Protein AF-V5IDF4-F1 (afdb_monomer_lite)

Secondary structure (DSSP, 8-state):
-PPP-HHHHHHHHHHHHHHHHHHHHTT-TTPPPHHHHHHHHHHHHHHHHHTSSSPPTTHHHHHHHHTPPP-

Radius of gyration: 13.59 Å; chains: 1; bounding box: 37×19×35 Å

Sequence (71 aa):
MGTVPYDLIMLLGLHSIWQCRMAVRHADINVRPVYKYFVETVCHLQEVMKMQQPSPEWLPVLEELATIKDF

Foldseek 3Di:
DDDDPVVVLVVLLVVLVVVLVVCVVVVPPDRDPSLVSSLVVLVVVLVVQVPDVPRDPCSVVSVVSNPDDDD

pLDDT: mean 90.15, std 7.89, range [52.06, 97.56]

Organism: Ixodes ricinus (NCBI:txid34613)

Structure (mmCIF, N/CA/C/O backbone):
data_AF-V5IDF4-F1
#
_entry.id   AF-V5IDF4-F1
#
loop_
_atom_site.group_PDB
_atom_site.id
_atom_site.type_symbol
_atom_site.label_atom_id
_atom_site.label_alt_id
_atom_site.label_comp_id
_atom_site.label_asym_id
_atom_site.label_entity_id
_atom_site.label_seq_id
_atom_site.pdbx_PDB_ins_code
_atom_site.Cartn_x
_atom_site.Cartn_y
_atom_site.Cartn_z
_atom_site.occupancy
_atom_site.B_iso_or_equiv
_atom_site.auth_seq_id
_atom_site.auth_comp_id
_atom_site.auth_asym_id
_atom_site.auth_atom_id
_atom_site.pdbx_PDB_model_num
ATOM 1 N N . MET A 1 1 ? -16.786 7.316 13.276 1.00 52.06 1 MET A N 1
ATOM 2 C CA . MET A 1 1 ? -16.812 6.389 12.133 1.00 52.06 1 MET A CA 1
ATOM 3 C C . MET A 1 1 ? -16.072 7.057 10.995 1.00 52.06 1 MET A C 1
ATOM 5 O O . MET A 1 1 ? -16.593 7.992 10.398 1.00 52.06 1 MET A O 1
ATOM 9 N N . GLY A 1 2 ? -14.800 6.704 10.822 1.00 73.50 2 GLY A N 1
ATOM 10 C CA . GLY A 1 2 ? -13.979 7.246 9.740 1.00 73.50 2 GLY A CA 1
ATOM 11 C C . GLY A 1 2 ? -14.206 6.413 8.486 1.00 73.50 2 GLY A C 1
ATOM 12 O O . GLY A 1 2 ? -14.200 5.190 8.560 1.00 73.50 2 GLY A O 1
ATOM 13 N N . THR A 1 3 ? -14.429 7.050 7.344 1.00 87.69 3 THR A N 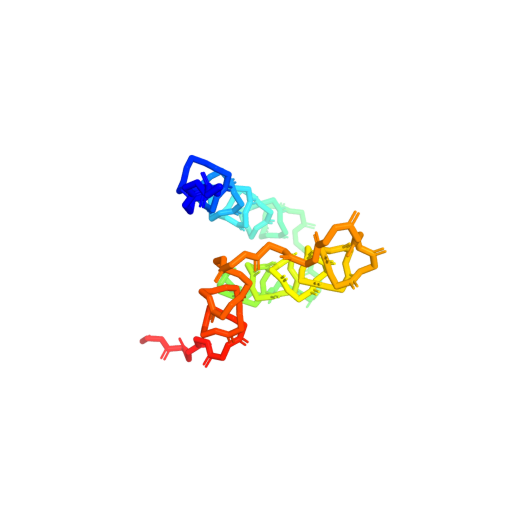1
ATOM 14 C CA . THR A 1 3 ? -14.513 6.349 6.059 1.00 87.69 3 THR A CA 1
ATOM 15 C C . THR A 1 3 ? -13.124 5.901 5.611 1.00 87.69 3 THR A C 1
ATOM 17 O O . THR A 1 3 ? -12.134 6.571 5.911 1.00 87.69 3 THR A O 1
ATOM 20 N N . VAL A 1 4 ? -13.050 4.800 4.862 1.00 91.50 4 VAL A N 1
ATOM 21 C CA . VAL A 1 4 ? -11.800 4.356 4.225 1.00 91.50 4 VAL A CA 1
ATOM 22 C C . VAL A 1 4 ? -11.250 5.494 3.346 1.00 91.50 4 VAL A C 1
ATOM 24 O O . VAL A 1 4 ? -11.997 6.028 2.519 1.00 91.50 4 VAL A O 1
ATOM 27 N N . PRO A 1 5 ? -9.969 5.884 3.479 1.00 93.62 5 PRO A N 1
ATOM 28 C CA . PRO A 1 5 ? -9.397 6.991 2.720 1.00 93.62 5 PRO A CA 1
ATOM 29 C C . PRO A 1 5 ? -8.955 6.531 1.321 1.00 93.62 5 PRO A C 1
ATOM 31 O O . PRO A 1 5 ? -7.763 6.448 1.023 1.00 93.62 5 PRO A O 1
ATOM 34 N N . TYR A 1 6 ? -9.912 6.218 0.444 1.00 94.50 6 TYR A N 1
ATOM 35 C CA . TYR A 1 6 ? -9.621 5.715 -0.905 1.00 94.50 6 TYR A CA 1
ATOM 36 C C . TYR A 1 6 ? -8.792 6.682 -1.753 1.00 94.50 6 TYR A C 1
ATOM 38 O O . TYR A 1 6 ? -7.918 6.231 -2.489 1.00 94.50 6 TYR A O 1
ATOM 46 N N . ASP A 1 7 ? -8.996 7.993 -1.606 1.00 95.31 7 ASP A N 1
ATOM 47 C CA . ASP A 1 7 ? -8.195 8.996 -2.316 1.00 95.31 7 ASP A CA 1
ATOM 48 C C . ASP A 1 7 ? -6.713 8.908 -1.933 1.00 95.31 7 ASP A C 1
ATOM 50 O O . ASP A 1 7 ? -5.840 8.965 -2.798 1.00 95.31 7 ASP A O 1
ATOM 54 N N . LEU A 1 8 ? -6.416 8.694 -0.645 1.00 94.00 8 LEU A N 1
ATOM 55 C CA . LEU A 1 8 ? -5.047 8.476 -0.176 1.00 94.00 8 LEU A CA 1
ATOM 56 C C . LEU A 1 8 ? -4.475 7.189 -0.771 1.00 94.00 8 LEU A C 1
ATOM 58 O O . LEU A 1 8 ? -3.372 7.208 -1.304 1.00 94.00 8 LEU A O 1
ATOM 62 N N . ILE A 1 9 ? -5.229 6.087 -0.725 1.00 95.06 9 ILE A N 1
ATOM 63 C CA . ILE A 1 9 ? -4.798 4.793 -1.277 1.00 95.06 9 ILE A CA 1
ATOM 64 C C . ILE A 1 9 ? -4.499 4.921 -2.781 1.00 95.06 9 ILE A C 1
ATOM 66 O O . ILE A 1 9 ? -3.462 4.448 -3.249 1.00 95.06 9 ILE A O 1
ATOM 70 N N . MET A 1 10 ? -5.356 5.618 -3.532 1.00 96.31 10 MET A N 1
ATOM 71 C CA . MET A 1 10 ? -5.146 5.904 -4.952 1.00 96.31 10 MET A CA 1
ATOM 72 C C . MET A 1 10 ? -3.880 6.740 -5.175 1.00 96.31 10 MET A C 1
ATOM 74 O O . MET A 1 10 ? -3.072 6.407 -6.044 1.00 96.31 10 MET A O 1
ATOM 78 N N . LEU A 1 11 ? -3.674 7.799 -4.384 1.00 97.56 11 LEU A N 1
ATOM 79 C CA . LEU A 1 11 ? -2.472 8.632 -4.463 1.00 97.56 11 LEU A CA 1
ATOM 80 C C . LEU A 1 11 ? -1.197 7.837 -4.166 1.00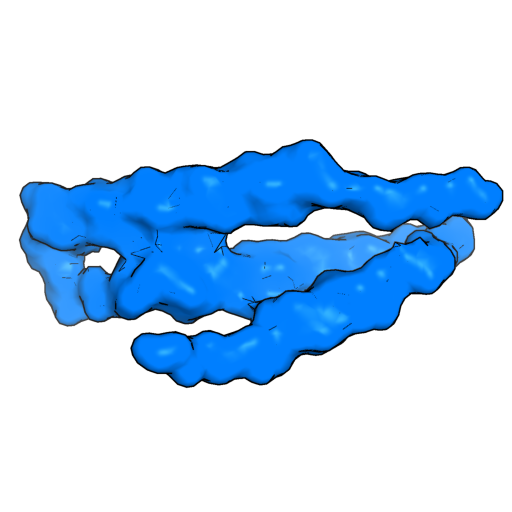 97.56 11 LEU A C 1
ATOM 82 O O . LEU A 1 11 ? -0.201 8.028 -4.863 1.00 97.56 11 LEU A O 1
ATOM 86 N N . LEU A 1 12 ? -1.223 6.915 -3.199 1.00 96.38 12 LEU A N 1
ATOM 87 C CA . LEU A 1 12 ? -0.099 6.016 -2.935 1.00 96.38 12 LEU A CA 1
ATOM 88 C C . LEU A 1 12 ? 0.188 5.113 -4.139 1.00 96.38 12 LEU A C 1
ATOM 90 O O . LEU A 1 12 ? 1.343 4.988 -4.535 1.00 96.38 12 LEU A O 1
ATOM 94 N N . GLY A 1 13 ? -0.846 4.554 -4.775 1.00 95.44 13 GLY A N 1
ATOM 95 C CA . GLY A 1 13 ? -0.691 3.763 -5.999 1.00 95.44 13 GLY A CA 1
ATOM 96 C C . GLY A 1 13 ? -0.059 4.565 -7.142 1.00 95.44 13 GLY A C 1
ATOM 97 O O . GLY A 1 13 ? 0.905 4.119 -7.767 1.00 95.44 13 GLY A O 1
ATOM 98 N N . LEU A 1 14 ? -0.543 5.789 -7.375 1.00 97.50 14 LEU A N 1
ATOM 99 C CA . LEU A 1 14 ? 0.019 6.705 -8.373 1.00 97.50 14 LEU A CA 1
ATOM 100 C C . LEU A 1 14 ? 1.476 7.073 -8.064 1.00 97.50 14 LEU A C 1
ATOM 102 O O . LEU A 1 14 ? 2.318 7.088 -8.966 1.00 97.50 14 LEU A O 1
ATOM 106 N N . HIS A 1 15 ? 1.790 7.327 -6.793 1.00 96.31 15 HIS A N 1
ATOM 107 C CA . HIS A 1 15 ? 3.149 7.599 -6.343 1.00 96.31 15 HIS A CA 1
ATOM 108 C C . HIS A 1 15 ? 4.072 6.400 -6.589 1.00 96.31 15 HIS A C 1
ATOM 110 O O . HIS A 1 15 ? 5.160 6.577 -7.131 1.00 96.31 15 HIS A O 1
ATOM 116 N N . SER A 1 16 ? 3.627 5.174 -6.305 1.00 95.62 16 SER A N 1
ATOM 117 C CA . SER A 1 16 ? 4.398 3.957 -6.583 1.00 95.62 16 SER A CA 1
ATOM 118 C C . SER A 1 16 ? 4.671 3.751 -8.076 1.00 95.62 16 SER A C 1
ATOM 120 O O . SER A 1 16 ? 5.772 3.341 -8.451 1.00 95.62 16 SER A O 1
ATOM 122 N N . ILE A 1 17 ? 3.714 4.088 -8.952 1.00 95.25 17 ILE A N 1
ATOM 123 C CA . ILE A 1 17 ? 3.925 4.079 -10.411 1.00 95.25 17 ILE A CA 1
ATOM 124 C C . ILE A 1 17 ? 5.003 5.097 -10.793 1.00 95.25 17 ILE A C 1
ATOM 126 O O . ILE A 1 17 ? 5.922 4.781 -11.554 1.00 95.25 17 ILE A O 1
ATOM 130 N N . TRP A 1 18 ? 4.906 6.320 -10.267 1.00 95.19 18 TRP A N 1
ATOM 131 C CA . TRP A 1 18 ? 5.895 7.363 -10.519 1.00 95.19 18 TRP A CA 1
ATOM 132 C C . TRP A 1 18 ? 7.293 6.954 -10.031 1.00 95.19 18 TRP A C 1
ATOM 134 O O . TRP A 1 18 ? 8.250 7.072 -10.799 1.00 95.19 18 TRP A O 1
ATOM 144 N N . GLN A 1 19 ? 7.409 6.395 -8.822 1.00 93.50 19 GLN A N 1
ATOM 145 C CA . GLN A 1 19 ? 8.671 5.904 -8.262 1.00 93.50 19 GLN A CA 1
ATOM 146 C C . GLN A 1 19 ? 9.294 4.818 -9.138 1.00 93.50 19 GLN A C 1
ATOM 148 O O . GLN A 1 19 ? 10.463 4.928 -9.498 1.00 93.50 19 GLN A O 1
ATOM 153 N N . CYS A 1 20 ? 8.514 3.818 -9.557 1.00 93.19 20 CYS A N 1
ATOM 154 C CA . CYS A 1 20 ? 8.995 2.767 -10.453 1.00 93.19 20 CYS A CA 1
ATOM 155 C C . CYS A 1 20 ? 9.515 3.346 -11.778 1.00 93.19 20 CYS A C 1
ATOM 157 O O . CYS A 1 20 ? 10.601 2.984 -12.233 1.00 93.19 20 CYS A O 1
ATOM 159 N N . ARG A 1 21 ? 8.781 4.286 -12.391 1.00 92.25 21 ARG A N 1
ATOM 160 C CA . ARG A 1 21 ? 9.213 4.944 -13.637 1.00 92.25 21 ARG A CA 1
ATOM 161 C C . ARG A 1 21 ? 10.486 5.763 -13.449 1.00 92.25 21 ARG A C 1
ATOM 163 O O . ARG A 1 21 ? 11.321 5.802 -14.351 1.00 92.25 21 ARG A O 1
ATOM 170 N N . MET A 1 22 ? 10.639 6.426 -12.305 1.00 92.44 22 MET A N 1
ATOM 171 C CA . MET A 1 22 ? 11.856 7.165 -11.978 1.00 92.44 22 MET A CA 1
ATOM 172 C C . MET A 1 22 ? 13.034 6.236 -11.705 1.00 92.44 22 MET A C 1
ATOM 174 O O . MET A 1 22 ? 14.119 6.534 -12.192 1.00 92.44 22 MET A O 1
ATOM 178 N N . ALA A 1 23 ? 12.838 5.109 -11.022 1.00 89.88 23 ALA A N 1
ATOM 179 C CA . ALA A 1 23 ? 13.890 4.120 -10.805 1.00 89.88 23 ALA A CA 1
ATOM 180 C C . ALA A 1 23 ? 14.416 3.572 -12.145 1.00 89.88 23 ALA A C 1
ATOM 182 O O . ALA A 1 23 ? 15.622 3.556 -12.379 1.00 89.88 23 ALA A O 1
ATOM 183 N N . VAL A 1 24 ? 13.515 3.243 -13.082 1.00 85.56 24 VAL A N 1
ATOM 184 C CA . VAL A 1 24 ? 13.891 2.834 -14.450 1.00 85.56 24 VAL A CA 1
ATOM 185 C C . VAL A 1 24 ? 14.652 3.946 -15.174 1.00 85.56 24 VAL A C 1
ATOM 187 O O . VAL A 1 24 ? 15.700 3.697 -15.765 1.00 85.56 24 VAL A O 1
ATOM 190 N N . ARG A 1 25 ? 14.152 5.188 -15.120 1.00 85.69 25 ARG A N 1
ATOM 191 C CA . ARG A 1 25 ? 14.779 6.333 -15.799 1.00 85.69 25 ARG A CA 1
ATOM 192 C C . ARG A 1 25 ? 16.193 6.619 -15.291 1.00 85.69 25 ARG A C 1
ATOM 194 O O . ARG A 1 25 ? 17.040 7.009 -16.088 1.00 85.69 25 ARG A O 1
ATOM 201 N N . HIS A 1 26 ? 16.436 6.457 -13.994 1.00 85.81 26 HIS A N 1
ATOM 202 C CA . HIS A 1 26 ? 17.745 6.696 -13.384 1.00 85.81 26 HIS A CA 1
ATOM 203 C C . HIS A 1 26 ? 18.675 5.478 -13.452 1.00 85.81 26 HIS A C 1
ATOM 205 O O . HIS A 1 26 ? 19.755 5.530 -12.872 1.00 85.81 26 HIS A O 1
ATOM 211 N N . ALA A 1 27 ? 18.279 4.412 -14.163 1.00 80.88 27 ALA A N 1
ATOM 212 C CA . ALA A 1 27 ? 19.012 3.149 -14.220 1.00 80.88 27 ALA A CA 1
ATOM 213 C C . ALA A 1 27 ? 19.375 2.631 -12.816 1.00 80.88 27 ALA A C 1
ATOM 215 O O . ALA A 1 27 ? 20.500 2.192 -12.574 1.00 80.88 27 ALA A O 1
ATOM 216 N N . ASP A 1 28 ? 18.423 2.723 -11.881 1.00 79.69 28 ASP A N 1
ATOM 217 C CA . ASP A 1 28 ? 18.607 2.215 -10.527 1.00 79.69 28 ASP A CA 1
ATOM 218 C C . ASP A 1 28 ? 18.905 0.708 -10.588 1.00 79.69 28 ASP A C 1
ATOM 220 O O . ASP A 1 28 ? 18.256 -0.046 -11.314 1.00 79.69 28 ASP A O 1
ATOM 224 N N . ILE A 1 29 ? 19.903 0.255 -9.834 1.00 74.31 29 ILE A N 1
ATOM 225 C CA . ILE A 1 29 ? 20.317 -1.155 -9.820 1.00 74.31 29 ILE A CA 1
ATOM 226 C C . ILE A 1 29 ? 19.197 -2.029 -9.229 1.00 74.31 29 ILE A C 1
ATOM 228 O O . ILE A 1 29 ? 19.079 -3.203 -9.569 1.00 74.31 29 ILE A O 1
ATOM 232 N N . ASN A 1 30 ? 18.341 -1.447 -8.379 1.00 78.75 30 ASN A N 1
ATOM 233 C CA . ASN A 1 30 ? 17.286 -2.150 -7.654 1.00 78.75 30 ASN A CA 1
ATOM 234 C C . ASN A 1 30 ? 15.876 -1.71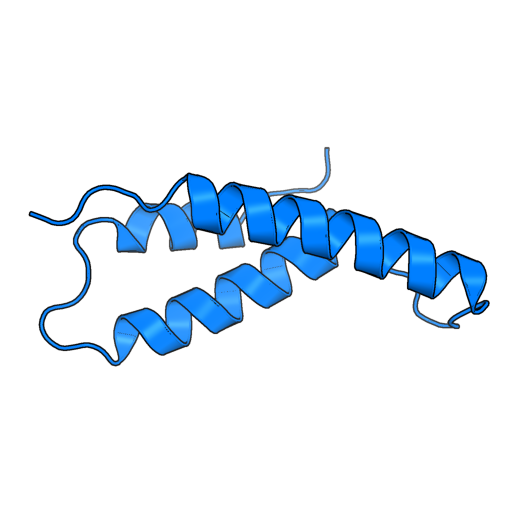3 -8.079 1.00 78.75 30 ASN A C 1
ATOM 236 O O . ASN A 1 30 ? 15.016 -1.501 -7.221 1.00 78.75 30 ASN A O 1
ATOM 240 N N . VAL A 1 31 ? 15.611 -1.576 -9.384 1.00 82.00 31 VAL A N 1
ATOM 241 C CA . VAL A 1 31 ? 14.236 -1.350 -9.864 1.00 82.00 31 VAL A CA 1
ATOM 242 C C . VAL A 1 31 ? 13.339 -2.490 -9.387 1.00 82.00 31 VAL A C 1
ATOM 244 O O . VAL A 1 31 ? 13.544 -3.654 -9.731 1.00 82.00 31 VAL A O 1
ATOM 247 N N . ARG A 1 32 ? 12.314 -2.143 -8.607 1.00 87.06 32 ARG A N 1
ATOM 248 C CA . ARG A 1 32 ? 11.278 -3.083 -8.169 1.00 87.06 32 ARG A CA 1
ATOM 249 C C . ARG A 1 32 ? 10.018 -2.913 -9.025 1.00 87.06 32 ARG A C 1
ATOM 251 O O . ARG A 1 32 ? 9.774 -1.824 -9.543 1.00 87.06 32 ARG A O 1
ATOM 258 N N . PRO A 1 33 ? 9.173 -3.944 -9.152 1.00 89.81 33 PRO A N 1
ATOM 259 C CA . PRO A 1 33 ? 7.829 -3.766 -9.687 1.00 89.81 33 PRO A CA 1
ATOM 260 C C . PRO A 1 33 ? 7.021 -2.758 -8.853 1.00 89.81 33 PRO A C 1
ATOM 262 O O . PRO A 1 33 ? 7.215 -2.650 -7.640 1.00 89.81 33 PRO A O 1
ATOM 265 N N . VAL A 1 34 ? 6.067 -2.063 -9.484 1.00 92.56 34 VAL A N 1
ATOM 266 C CA . VAL A 1 34 ? 5.217 -1.033 -8.848 1.00 92.56 34 VAL A CA 1
ATOM 267 C C . VAL A 1 34 ? 4.596 -1.514 -7.533 1.00 92.56 34 VAL A C 1
ATOM 269 O O . VAL A 1 34 ? 4.637 -0.789 -6.539 1.00 92.56 34 VAL A O 1
ATOM 272 N N . TYR A 1 35 ? 4.063 -2.740 -7.500 1.00 93.00 35 TYR A N 1
ATOM 273 C CA . TYR A 1 35 ? 3.379 -3.260 -6.312 1.00 93.00 35 TYR A CA 1
ATOM 274 C C . TYR A 1 35 ? 4.301 -3.362 -5.091 1.00 93.00 35 TYR A C 1
ATOM 276 O O . TYR A 1 35 ? 3.832 -3.208 -3.970 1.00 93.00 35 TYR A O 1
ATOM 284 N N . LYS A 1 36 ? 5.615 -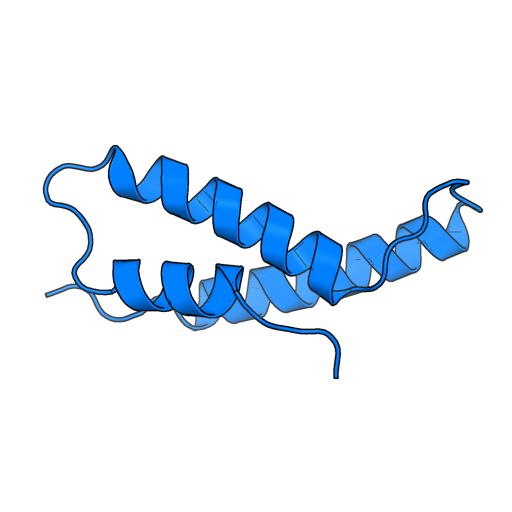3.563 -5.276 1.00 93.50 36 LYS A N 1
ATOM 285 C CA . LYS A 1 36 ? 6.569 -3.593 -4.157 1.00 93.50 36 LYS A CA 1
ATOM 286 C C . LYS A 1 36 ? 6.705 -2.222 -3.501 1.00 93.50 36 LYS A C 1
ATOM 288 O O . LYS A 1 36 ? 6.676 -2.152 -2.278 1.00 93.50 36 LYS A O 1
ATOM 293 N N . TYR A 1 37 ? 6.801 -1.151 -4.294 1.00 93.81 37 TYR A N 1
ATOM 294 C CA . TYR A 1 37 ? 6.809 0.224 -3.772 1.00 93.81 37 TYR A CA 1
ATOM 295 C C . TYR A 1 37 ? 5.490 0.564 -3.067 1.00 93.81 37 TYR A C 1
ATOM 297 O O . TYR A 1 37 ? 5.483 1.228 -2.030 1.00 93.81 37 TYR A O 1
ATOM 305 N N . PHE A 1 38 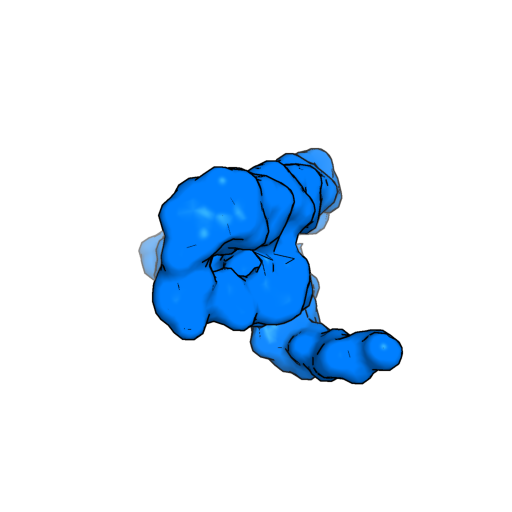? 4.374 0.082 -3.616 1.00 95.44 38 PHE A N 1
ATOM 306 C CA . PHE A 1 38 ? 3.053 0.285 -3.028 1.00 95.44 38 PHE A CA 1
ATOM 307 C C . PHE A 1 38 ? 2.914 -0.420 -1.677 1.00 95.44 38 PHE A C 1
ATOM 309 O O . PHE A 1 38 ? 2.610 0.240 -0.687 1.00 95.44 38 PHE A O 1
ATOM 316 N N . VAL A 1 39 ? 3.216 -1.721 -1.610 1.00 95.44 39 VAL A N 1
ATOM 317 C CA . VAL A 1 39 ? 3.171 -2.512 -0.368 1.00 95.44 39 VAL A CA 1
ATOM 318 C C . VAL A 1 39 ? 4.083 -1.913 0.700 1.00 95.44 39 VAL A C 1
ATOM 320 O O . VAL A 1 39 ? 3.660 -1.763 1.839 1.00 95.44 39 VAL A O 1
ATOM 323 N N . GLU A 1 40 ? 5.303 -1.506 0.343 1.00 94.94 40 GLU A N 1
ATOM 324 C CA . GLU A 1 40 ? 6.233 -0.858 1.276 1.00 94.94 40 GLU A CA 1
ATOM 325 C C . GLU A 1 40 ? 5.634 0.419 1.887 1.00 94.94 40 GLU A C 1
ATOM 327 O O . GLU A 1 40 ? 5.677 0.617 3.103 1.00 94.94 40 GLU A O 1
ATOM 332 N N . THR A 1 41 ? 4.996 1.247 1.058 1.00 95.25 41 THR A N 1
ATOM 333 C CA . THR A 1 41 ? 4.355 2.485 1.515 1.00 95.25 41 THR A CA 1
ATOM 334 C C . THR A 1 41 ? 3.107 2.212 2.363 1.00 95.25 41 THR A C 1
ATOM 336 O O . THR A 1 41 ? 2.886 2.889 3.368 1.00 95.25 41 THR A O 1
ATOM 339 N N . VAL A 1 42 ? 2.306 1.203 2.006 1.00 96.06 42 VAL A N 1
ATOM 340 C CA . VAL A 1 42 ? 1.120 0.779 2.771 1.00 96.06 42 VAL A CA 1
ATOM 341 C C . VAL A 1 42 ? 1.512 0.219 4.137 1.00 96.06 42 VAL A C 1
ATOM 343 O O . VAL A 1 42 ? 0.905 0.609 5.131 1.00 96.06 42 VAL A O 1
ATOM 346 N N . CYS A 1 43 ? 2.551 -0.618 4.217 1.00 95.31 43 CYS A N 1
ATOM 347 C CA . CYS A 1 43 ? 3.083 -1.120 5.486 1.00 95.31 43 CYS A CA 1
ATOM 348 C C . CYS A 1 43 ? 3.530 0.030 6.392 1.00 95.31 43 CYS A C 1
ATOM 350 O O . CYS A 1 43 ? 3.212 0.049 7.580 1.00 95.31 43 CYS A O 1
ATOM 352 N N . HIS A 1 44 ? 4.225 1.025 5.834 1.00 95.06 44 HIS A N 1
ATOM 353 C CA . HIS A 1 44 ? 4.623 2.201 6.602 1.00 95.06 44 HIS A CA 1
ATOM 354 C C . HIS A 1 44 ? 3.408 2.976 7.132 1.00 95.06 44 HIS A C 1
ATOM 356 O O . HIS A 1 44 ? 3.352 3.301 8.318 1.00 95.06 44 HIS A O 1
ATOM 362 N N . LEU A 1 45 ? 2.404 3.222 6.283 1.00 94.19 45 LEU A N 1
ATOM 363 C CA . LEU A 1 45 ? 1.171 3.897 6.689 1.00 94.19 45 LEU A CA 1
ATOM 364 C C . LEU A 1 45 ? 0.427 3.113 7.779 1.00 94.19 45 LEU A C 1
ATOM 366 O O . LEU A 1 45 ? -0.033 3.710 8.750 1.00 94.19 45 LEU A O 1
ATOM 370 N N . GLN A 1 46 ? 0.330 1.791 7.639 1.00 94.12 46 GLN A N 1
ATOM 371 C CA . GLN A 1 46 ? -0.303 0.906 8.612 1.00 94.12 46 GLN A CA 1
ATOM 372 C C . GLN A 1 46 ? 0.338 1.057 9.999 1.00 94.12 46 GLN A C 1
ATOM 374 O O . GLN A 1 46 ? -0.381 1.232 10.981 1.00 94.12 46 GLN A O 1
ATOM 379 N N . GLU A 1 47 ? 1.670 1.039 10.089 1.00 94.12 47 GLU A N 1
ATOM 380 C CA . GLU A 1 47 ? 2.379 1.211 11.363 1.00 94.12 47 GLU A CA 1
ATOM 381 C C . GLU A 1 47 ? 2.112 2.584 11.994 1.00 94.12 47 GLU A C 1
ATOM 383 O O . GLU A 1 47 ? 1.878 2.674 13.198 1.00 94.12 47 GLU A O 1
ATOM 388 N N . VAL A 1 48 ? 2.043 3.651 11.191 1.00 93.12 48 VAL A N 1
ATOM 389 C CA . VAL A 1 48 ? 1.687 4.994 11.685 1.00 93.12 48 VAL A CA 1
ATOM 390 C C . VAL A 1 48 ? 0.238 5.038 12.185 1.00 93.12 48 VAL A C 1
ATOM 392 O O . VAL A 1 48 ? -0.036 5.624 13.232 1.00 93.12 48 VAL A O 1
ATOM 395 N N . MET A 1 49 ? -0.699 4.402 11.476 1.00 92.06 49 MET A N 1
ATOM 396 C CA . MET A 1 49 ? -2.113 4.356 11.870 1.00 92.06 49 MET A CA 1
ATOM 397 C C . MET A 1 49 ? -2.345 3.528 13.141 1.00 92.06 49 MET A C 1
ATOM 399 O O . MET A 1 49 ? -3.194 3.890 13.954 1.00 92.06 49 MET A O 1
ATOM 403 N N . LYS A 1 50 ? -1.569 2.458 13.365 1.00 91.50 50 LYS A N 1
ATOM 404 C CA . LYS A 1 50 ? -1.611 1.661 14.607 1.00 91.50 50 LYS A CA 1
ATOM 405 C C . LYS A 1 50 ? -1.235 2.466 15.853 1.00 91.50 50 LYS A C 1
ATOM 407 O O . LYS A 1 50 ? -1.701 2.143 16.941 1.00 91.50 50 LYS A O 1
ATOM 412 N N . MET A 1 51 ? -0.406 3.502 15.708 1.00 92.38 51 MET A N 1
ATOM 413 C CA . MET A 1 51 ? -0.003 4.367 16.822 1.00 92.38 51 MET A CA 1
ATOM 414 C C . MET A 1 51 ? -1.086 5.380 17.228 1.00 92.38 51 MET A C 1
ATOM 416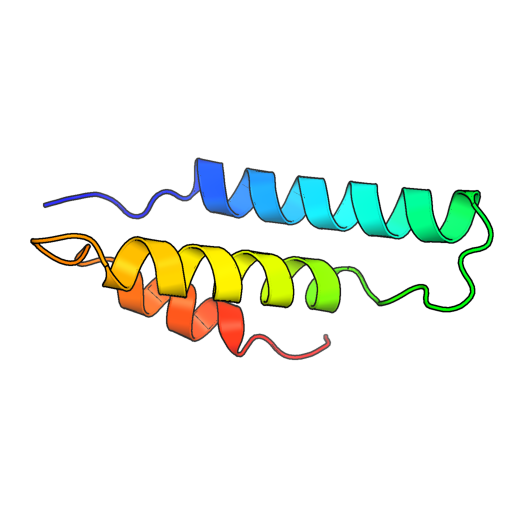 O O . MET A 1 51 ? -0.973 5.997 18.287 1.00 92.38 51 MET A O 1
ATOM 420 N N . GLN A 1 52 ? -2.132 5.572 16.416 1.00 88.81 52 GLN A N 1
ATOM 421 C CA . GLN A 1 52 ? -3.226 6.492 16.733 1.00 88.81 52 GLN A CA 1
ATOM 422 C C . GLN A 1 52 ? -4.205 5.885 17.752 1.00 88.81 52 GLN A C 1
ATOM 424 O O . GLN A 1 52 ? -4.505 4.692 17.712 1.00 88.81 52 GLN A O 1
ATOM 429 N N . GLN A 1 53 ? -4.736 6.717 18.657 1.00 87.62 53 GLN A N 1
ATOM 430 C CA . GLN A 1 53 ? -5.806 6.341 19.588 1.00 87.62 53 GLN A CA 1
ATOM 431 C C . GLN A 1 53 ? -7.019 7.274 19.414 1.00 87.62 53 GLN A C 1
ATOM 433 O O . GLN A 1 53 ? -6.882 8.476 19.653 1.00 87.62 53 GLN A O 1
ATOM 438 N N . PRO A 1 54 ? -8.204 6.753 19.029 1.00 85.62 54 PRO A N 1
ATOM 439 C CA . PRO A 1 54 ? -8.497 5.349 18.715 1.00 85.62 54 PRO A CA 1
ATOM 440 C C . PRO A 1 54 ? -7.914 4.906 17.361 1.00 85.62 54 PRO A C 1
ATOM 442 O O . PRO A 1 54 ? -7.741 5.720 16.455 1.00 85.62 54 PRO A O 1
ATOM 445 N N . SER A 1 55 ? -7.646 3.604 17.223 1.00 85.69 55 SER A N 1
ATOM 446 C CA . SER A 1 55 ? -7.221 3.017 15.948 1.00 85.69 55 SER A CA 1
ATOM 447 C C . SER A 1 55 ? -8.326 3.171 14.887 1.00 85.69 55 SER A C 1
ATOM 449 O O . SER A 1 55 ? -9.506 3.015 15.225 1.00 85.69 55 SER A O 1
ATOM 451 N N . PRO A 1 56 ? -7.990 3.470 13.618 1.00 91.31 56 PRO A N 1
ATOM 452 C CA . PRO A 1 56 ? -8.994 3.600 12.570 1.00 91.31 56 PRO A CA 1
ATOM 453 C C . PRO A 1 56 ? -9.719 2.276 12.282 1.00 91.31 56 PRO A C 1
ATOM 455 O O . PRO A 1 56 ? -9.087 1.253 12.040 1.00 91.31 56 PRO A O 1
ATOM 458 N N . GLU A 1 57 ? -11.053 2.305 12.205 1.00 91.88 57 GLU A N 1
ATOM 459 C CA . GLU A 1 57 ? -11.895 1.127 11.899 1.00 91.88 57 GLU A CA 1
ATOM 460 C C . GLU A 1 57 ? -11.563 0.481 10.542 1.00 91.88 57 GLU A C 1
ATOM 462 O O . GLU A 1 57 ? -11.781 -0.709 10.338 1.00 91.88 57 GLU A O 1
ATOM 467 N N . TRP A 1 58 ? -11.020 1.266 9.612 1.00 92.19 58 TRP A N 1
ATOM 468 C CA . TRP A 1 58 ? -10.622 0.830 8.275 1.00 92.19 58 TRP A CA 1
ATOM 469 C C . TRP A 1 58 ? -9.178 0.315 8.192 1.00 92.19 58 TRP A C 1
ATOM 471 O O . TRP A 1 58 ? -8.737 -0.047 7.104 1.00 92.19 58 TRP A O 1
ATOM 481 N N . LEU A 1 59 ? -8.439 0.245 9.305 1.00 93.56 59 LEU A N 1
ATOM 482 C CA . LEU A 1 59 ? -7.086 -0.322 9.341 1.00 93.56 59 LEU A CA 1
ATOM 483 C C . LEU A 1 59 ? -6.974 -1.721 8.686 1.00 93.56 59 LEU A C 1
ATOM 485 O O . LEU A 1 59 ? -5.995 -1.927 7.965 1.00 93.56 59 LEU A O 1
ATOM 489 N N . PRO A 1 60 ? -7.962 -2.638 8.815 1.00 94.12 60 PRO A N 1
ATOM 490 C CA . PRO A 1 60 ? -7.927 -3.932 8.128 1.00 94.12 60 PRO A CA 1
ATOM 491 C C . PRO A 1 60 ? -7.821 -3.836 6.598 1.00 94.12 60 PRO A C 1
ATOM 493 O O . PRO A 1 60 ? -7.280 -4.732 5.959 1.00 94.12 60 PRO A O 1
ATOM 496 N N . VAL A 1 61 ? -8.275 -2.732 5.990 1.00 94.38 61 VAL A N 1
ATOM 497 C CA . VAL A 1 61 ? -8.113 -2.498 4.545 1.00 94.38 61 VAL A CA 1
ATOM 498 C C . VAL A 1 61 ? -6.636 -2.317 4.189 1.00 94.38 61 VAL A C 1
ATOM 500 O O . VAL A 1 61 ? -6.176 -2.842 3.179 1.00 94.38 61 VAL A O 1
ATOM 503 N N . LEU A 1 62 ? -5.866 -1.601 5.018 1.00 94.00 62 LEU A N 1
ATOM 504 C CA . LEU A 1 62 ? -4.422 -1.468 4.802 1.00 94.00 62 LEU A CA 1
ATOM 505 C C . LEU A 1 62 ? -3.697 -2.802 5.010 1.00 94.00 62 LEU A C 1
ATOM 507 O O . LEU A 1 62 ? -2.749 -3.092 4.287 1.00 94.00 62 LEU A O 1
ATOM 511 N N . GLU A 1 63 ? -4.157 -3.618 5.961 1.00 93.62 63 GLU A N 1
ATOM 512 C CA . GLU A 1 63 ? -3.627 -4.966 6.198 1.00 93.62 63 GLU A CA 1
ATOM 513 C C . GLU A 1 63 ? -3.819 -5.879 4.990 1.00 93.62 63 GLU A C 1
ATOM 515 O O . GLU A 1 63 ? -2.881 -6.558 4.578 1.00 93.62 63 GLU A O 1
ATOM 520 N N . GLU A 1 64 ? -4.999 -5.851 4.373 1.00 94.31 64 GLU A N 1
ATOM 521 C CA . GLU A 1 64 ? -5.261 -6.608 3.152 1.00 94.31 64 GLU A CA 1
ATOM 522 C C . GLU A 1 64 ? -4.363 -6.132 2.000 1.00 94.31 64 GLU A C 1
ATOM 524 O O . GLU A 1 64 ? -3.687 -6.942 1.358 1.00 94.31 64 GLU A O 1
ATOM 529 N N . LEU A 1 65 ? -4.264 -4.814 1.794 1.00 93.44 65 LEU A N 1
ATOM 530 C CA . LEU A 1 65 ? -3.416 -4.215 0.758 1.00 93.44 65 LEU A CA 1
ATOM 531 C C . LEU A 1 65 ? -1.921 -4.519 0.950 1.00 93.44 65 LEU A C 1
ATOM 533 O O . LEU A 1 65 ? -1.204 -4.686 -0.037 1.00 93.44 65 LEU A O 1
ATOM 537 N N . ALA A 1 66 ? -1.446 -4.644 2.192 1.00 92.19 66 ALA A N 1
ATOM 538 C CA . ALA A 1 66 ? -0.069 -5.036 2.493 1.00 92.19 66 ALA A CA 1
ATOM 539 C C . ALA A 1 66 ? 0.255 -6.479 2.053 1.00 92.19 66 ALA A C 1
ATOM 541 O O . ALA A 1 66 ? 1.422 -6.828 1.874 1.00 92.19 66 ALA A O 1
ATOM 542 N N . THR A 1 67 ? -0.766 -7.318 1.848 1.00 92.31 67 THR A N 1
ATOM 543 C CA . THR A 1 67 ? -0.614 -8.720 1.420 1.00 92.31 67 THR A CA 1
ATOM 544 C C . THR A 1 67 ? -0.845 -8.944 -0.072 1.00 92.31 67 THR A C 1
ATOM 546 O O . THR A 1 67 ? -0.818 -10.091 -0.531 1.00 92.31 67 THR A O 1
ATOM 549 N N . ILE A 1 68 ? -1.058 -7.870 -0.843 1.00 89.75 68 ILE A N 1
ATOM 550 C CA . ILE A 1 68 ? -1.351 -7.980 -2.270 1.00 89.75 68 ILE A CA 1
ATOM 551 C C . ILE A 1 68 ? -0.191 -8.677 -2.997 1.00 89.75 68 ILE A C 1
ATOM 553 O O . ILE A 1 68 ? 0.992 -8.391 -2.777 1.00 89.75 68 ILE A O 1
ATOM 557 N N . LYS A 1 69 ? -0.543 -9.655 -3.832 1.00 80.62 69 LYS A N 1
ATOM 558 C CA . LYS A 1 69 ? 0.421 -10.451 -4.594 1.00 80.62 69 LYS A CA 1
ATOM 559 C C . LYS A 1 69 ? 0.726 -9.782 -5.928 1.00 80.62 69 LYS A C 1
ATOM 561 O O . LYS A 1 69 ? 0.005 -8.892 -6.371 1.00 80.62 69 LYS A O 1
ATOM 566 N N . ASP A 1 70 ? 1.810 -10.239 -6.544 1.00 77.38 70 ASP A N 1
ATOM 567 C CA . ASP A 1 70 ? 2.069 -9.966 -7.956 1.00 77.38 70 ASP A CA 1
ATOM 568 C C . ASP A 1 70 ? 0.904 -10.502 -8.808 1.00 77.38 70 ASP A C 1
ATOM 570 O O . ASP A 1 70 ? 0.317 -11.531 -8.449 1.00 77.38 70 ASP A O 1
ATOM 574 N N . PHE A 1 71 ? 0.575 -9.796 -9.891 1.00 62.03 71 PHE A N 1
ATOM 575 C CA . PHE A 1 71 ? -0.520 -10.131 -10.812 1.00 62.03 71 PHE A CA 1
ATOM 576 C C . PHE A 1 71 ? 0.011 -10.741 -12.109 1.00 62.03 71 PHE A C 1
ATOM 578 O O . PHE A 1 71 ? 1.014 -10.213 -12.640 1.00 62.03 71 PHE A O 1
#